Protein AF-A0A0K0DK55-F1 (afdb_monomer_lite)

Structure (mmCIF, N/CA/C/O backbone):
data_AF-A0A0K0DK55-F1
#
_entry.id   AF-A0A0K0DK55-F1
#
loop_
_atom_site.group_PDB
_atom_site.id
_atom_site.type_symbol
_atom_site.label_atom_id
_atom_site.label_alt_id
_atom_site.label_comp_id
_atom_site.label_asym_id
_atom_site.label_entity_id
_atom_site.label_seq_id
_atom_site.pdbx_PDB_ins_code
_atom_site.Cartn_x
_atom_site.Cartn_y
_atom_site.Cartn_z
_atom_site.occupancy
_atom_site.B_iso_or_equiv
_atom_site.auth_seq_id
_atom_site.auth_comp_id
_atom_site.auth_asym_id
_atom_site.auth_atom_id
_atom_site.pdbx_PDB_model_num
ATOM 1 N N . MET A 1 1 ? 26.828 -9.453 -6.386 1.00 36.50 1 MET A N 1
ATOM 2 C CA . MET A 1 1 ? 25.942 -9.084 -7.510 1.00 36.50 1 MET A CA 1
ATOM 3 C C . MET A 1 1 ? 25.198 -10.348 -7.905 1.00 36.50 1 MET A C 1
ATOM 5 O O . MET A 1 1 ? 25.822 -11.244 -8.456 1.00 36.50 1 MET A O 1
ATOM 9 N N . ALA A 1 2 ? 23.943 -10.510 -7.482 1.00 45.38 2 ALA A N 1
ATOM 10 C CA . ALA A 1 2 ? 23.182 -11.723 -7.775 1.00 45.38 2 ALA A CA 1
ATOM 11 C C . ALA A 1 2 ? 22.596 -11.605 -9.187 1.00 45.38 2 ALA A C 1
ATOM 13 O O . ALA A 1 2 ? 21.671 -10.832 -9.420 1.00 45.38 2 ALA A O 1
ATOM 14 N N . ASN A 1 3 ? 23.192 -12.329 -10.134 1.00 47.84 3 ASN A N 1
ATOM 15 C CA . ASN A 1 3 ? 22.636 -12.526 -11.466 1.00 47.84 3 ASN A CA 1
ATOM 16 C C . ASN A 1 3 ? 21.310 -13.283 -11.335 1.00 47.84 3 ASN A C 1
ATOM 18 O O . ASN A 1 3 ? 21.312 -14.487 -11.082 1.00 47.84 3 ASN A O 1
ATOM 22 N N . HIS A 1 4 ? 20.187 -12.605 -11.553 1.00 52.75 4 HIS A N 1
ATOM 23 C CA . HIS A 1 4 ? 18.968 -13.293 -11.957 1.00 52.75 4 HIS A CA 1
ATOM 24 C C . HIS A 1 4 ? 19.092 -13.599 -13.451 1.00 52.75 4 HIS A C 1
ATOM 26 O O . HIS A 1 4 ? 19.013 -12.705 -14.292 1.00 52.75 4 HIS A O 1
ATOM 32 N N . GLY A 1 5 ? 19.367 -14.865 -13.772 1.00 57.31 5 GLY A N 1
ATOM 33 C CA . GLY A 1 5 ? 19.312 -15.363 -15.144 1.00 57.31 5 GLY A CA 1
ATOM 34 C C . GLY A 1 5 ? 17.898 -15.239 -15.733 1.00 57.31 5 GLY A C 1
ATOM 35 O O . GLY A 1 5 ? 16.931 -15.089 -14.982 1.00 57.31 5 GLY A O 1
ATOM 36 N N . PRO A 1 6 ? 17.754 -15.289 -17.069 1.00 55.50 6 PRO A N 1
ATOM 37 C CA . PRO A 1 6 ? 16.464 -15.133 -17.734 1.00 55.50 6 PRO A CA 1
ATOM 38 C C . PRO A 1 6 ? 15.460 -16.183 -17.234 1.00 55.50 6 PRO A C 1
ATOM 40 O O . PRO A 1 6 ? 15.729 -17.382 -17.272 1.00 55.50 6 PRO A O 1
ATOM 43 N N . SER A 1 7 ? 14.302 -15.727 -16.750 1.00 52.69 7 SER A N 1
ATOM 44 C CA . SER A 1 7 ? 13.212 -16.583 -16.264 1.00 52.69 7 SER A CA 1
ATOM 45 C C . SER A 1 7 ? 12.634 -17.407 -17.424 1.00 52.69 7 SER A C 1
ATOM 47 O O . SER A 1 7 ? 11.951 -16.870 -18.298 1.00 52.69 7 SER A O 1
ATOM 49 N N . TYR A 1 8 ? 12.922 -18.710 -17.469 1.00 59.12 8 TYR A N 1
ATOM 50 C CA . TYR A 1 8 ? 12.386 -19.620 -18.487 1.00 59.12 8 TYR A CA 1
ATOM 51 C C . TYR A 1 8 ? 10.927 -20.025 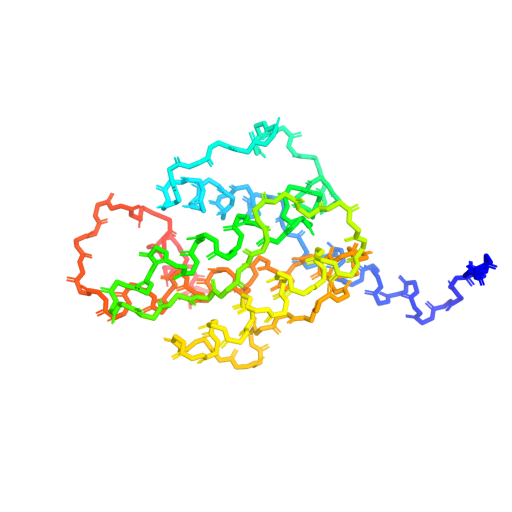-18.187 1.00 59.12 8 TYR A C 1
ATOM 53 O O . TYR A 1 8 ? 10.553 -20.239 -17.035 1.00 59.12 8 TYR A O 1
ATOM 61 N N . GLY A 1 9 ? 10.122 -20.150 -19.254 1.00 66.44 9 GLY A N 1
ATOM 62 C CA . GLY A 1 9 ? 8.800 -20.799 -19.315 1.00 66.44 9 GLY A CA 1
ATOM 63 C C . GLY A 1 9 ? 7.780 -20.355 -18.263 1.00 66.44 9 GLY A C 1
ATOM 64 O O . GLY A 1 9 ? 7.114 -19.333 -18.421 1.00 66.44 9 GLY A O 1
ATOM 65 N N . LEU A 1 10 ? 7.700 -21.120 -17.175 1.00 67.44 10 LEU A N 1
ATOM 66 C CA . LEU A 1 10 ? 6.672 -21.017 -16.140 1.00 67.44 10 LEU A CA 1
ATOM 67 C C . LEU A 1 10 ? 6.642 -19.647 -15.439 1.00 67.44 10 LEU A C 1
ATOM 69 O O . LEU A 1 10 ? 5.569 -19.099 -15.188 1.00 67.44 10 LEU A O 1
ATOM 73 N N . SER A 1 11 ? 7.810 -19.057 -15.167 1.00 71.06 11 SER A N 1
ATOM 74 C CA . SER A 1 11 ? 7.900 -17.745 -14.511 1.00 71.06 11 SER A CA 1
ATOM 75 C C . SER A 1 11 ? 7.399 -16.617 -15.414 1.00 71.06 11 SER A C 1
ATOM 77 O O . SER A 1 11 ? 6.662 -15.743 -14.966 1.00 71.06 11 SER A O 1
ATOM 79 N N . ARG A 1 12 ? 7.726 -16.676 -16.711 1.00 73.31 12 ARG A N 1
ATOM 80 C CA . ARG A 1 12 ? 7.303 -15.672 -17.697 1.00 73.31 12 ARG A CA 1
ATOM 81 C C . ARG A 1 12 ? 5.797 -15.734 -17.958 1.00 73.31 12 ARG A C 1
ATOM 83 O O . ARG A 1 12 ? 5.166 -14.707 -18.201 1.00 73.31 12 ARG A O 1
ATOM 90 N N . GLU A 1 13 ? 5.212 -16.928 -17.921 1.00 77.31 13 GLU A N 1
ATOM 91 C CA . GLU A 1 13 ? 3.759 -17.110 -18.005 1.00 77.31 13 GLU A CA 1
ATOM 92 C C . GLU A 1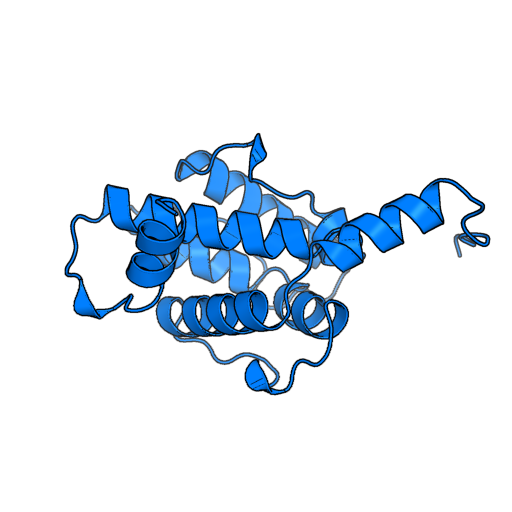 13 ? 3.040 -16.545 -16.777 1.00 77.31 13 GLU A C 1
ATOM 94 O O . GLU A 1 13 ? 1.997 -15.905 -16.922 1.00 77.31 13 GLU A O 1
ATOM 99 N N . LEU A 1 14 ? 3.606 -16.729 -15.581 1.00 74.25 14 LEU A N 1
ATOM 100 C CA . LEU A 1 14 ? 3.071 -16.154 -14.348 1.00 74.25 14 LEU A CA 1
ATOM 101 C C . LEU A 1 14 ? 3.131 -14.620 -14.367 1.00 74.25 14 LEU A C 1
ATOM 103 O O . LEU A 1 14 ? 2.133 -13.968 -14.070 1.00 74.25 14 LEU A O 1
ATOM 107 N N . GLU A 1 15 ? 4.255 -14.041 -14.792 1.00 75.81 15 GLU A N 1
ATOM 108 C CA . GLU A 1 15 ? 4.405 -12.588 -14.944 1.00 75.81 15 GLU A CA 1
ATOM 109 C C . GLU A 1 15 ? 3.387 -12.013 -15.937 1.00 75.81 15 GLU A C 1
ATOM 111 O O . GLU A 1 15 ? 2.742 -11.008 -15.641 1.00 75.81 15 GLU A O 1
ATOM 116 N N . LYS A 1 16 ? 3.157 -12.685 -17.074 1.00 80.38 16 LYS A N 1
ATOM 117 C CA . LYS A 1 16 ? 2.115 -12.285 -18.034 1.00 80.38 16 LYS A CA 1
ATOM 118 C C . LYS A 1 16 ? 0.712 -12.337 -17.436 1.00 80.38 16 LYS A C 1
ATOM 120 O O . LYS A 1 16 ? -0.075 -11.424 -17.665 1.00 80.38 16 LYS A O 1
ATOM 125 N N . LYS A 1 17 ? 0.387 -13.385 -16.672 1.00 81.44 17 LYS A N 1
ATOM 126 C CA . LYS A 1 17 ? -0.913 -13.495 -15.991 1.00 81.44 17 LYS A CA 1
ATOM 127 C C . LYS A 1 17 ? -1.099 -12.382 -14.963 1.00 81.44 17 LYS A C 1
ATOM 129 O O . LYS A 1 17 ? -2.177 -11.807 -14.900 1.00 81.44 17 LYS A O 1
ATOM 134 N N . ASN A 1 18 ? -0.054 -12.049 -14.209 1.00 80.75 18 ASN A N 1
ATOM 135 C CA . ASN A 1 18 ? -0.083 -10.957 -13.237 1.00 80.75 18 ASN A CA 1
ATOM 136 C C . ASN A 1 18 ? -0.262 -9.595 -13.918 1.00 80.75 18 ASN A C 1
ATOM 138 O O . ASN A 1 18 ? -1.073 -8.792 -13.469 1.00 80.75 18 ASN A O 1
ATOM 142 N N . GLN A 1 19 ? 0.447 -9.351 -15.023 1.00 77.62 19 GLN A N 1
ATOM 143 C CA . GLN A 1 19 ? 0.285 -8.130 -15.819 1.00 77.62 19 GLN A CA 1
ATOM 144 C C . GLN A 1 19 ? -1.122 -8.020 -16.411 1.00 77.62 19 GLN A C 1
ATOM 146 O O . GLN A 1 19 ? -1.690 -6.938 -16.408 1.00 77.62 19 GLN A O 1
ATOM 151 N N . ALA A 1 20 ? -1.716 -9.133 -16.847 1.00 83.06 20 ALA A N 1
ATOM 152 C CA . ALA A 1 20 ? -3.087 -9.151 -17.355 1.00 83.06 20 ALA A CA 1
ATOM 153 C C . ALA A 1 20 ? -4.149 -8.853 -16.279 1.00 83.06 20 ALA A C 1
ATOM 155 O O . ALA A 1 20 ? -5.267 -8.483 -16.620 1.00 83.06 20 ALA A O 1
ATOM 156 N N . ARG A 1 21 ? -3.822 -9.028 -14.991 1.00 85.06 21 ARG A N 1
ATOM 157 C CA . ARG A 1 21 ? -4.699 -8.675 -13.860 1.00 85.06 21 ARG A CA 1
ATOM 158 C C . ARG A 1 21 ? -4.548 -7.221 -13.421 1.00 85.06 21 ARG A C 1
ATOM 160 O O . ARG A 1 21 ? -5.372 -6.743 -12.654 1.00 85.06 21 ARG A O 1
ATOM 167 N N . PHE A 1 22 ? -3.490 -6.540 -13.853 1.00 88.44 22 PHE A N 1
ATOM 168 C CA . PHE A 1 22 ? -3.245 -5.156 -13.483 1.00 88.44 22 PHE A CA 1
ATOM 169 C C . PHE A 1 22 ? -4.051 -4.216 -14.382 1.00 88.44 22 PHE A C 1
ATOM 171 O O . PHE A 1 22 ? -3.864 -4.200 -15.598 1.00 88.44 22 PHE A O 1
ATOM 178 N N . SER A 1 23 ? -4.906 -3.402 -13.766 1.00 89.88 23 SER A N 1
ATOM 179 C CA . SER A 1 23 ? -5.594 -2.293 -14.419 1.00 89.88 23 SER A CA 1
ATOM 180 C C . SER A 1 23 ? -4.941 -0.977 -14.012 1.00 89.88 23 SER A C 1
ATOM 182 O O . SER A 1 23 ? -4.821 -0.677 -12.823 1.00 89.88 23 SER A O 1
ATOM 184 N N . LEU A 1 24 ? -4.503 -0.197 -15.001 1.00 88.75 24 LEU A N 1
ATOM 185 C CA . LEU A 1 24 ? -3.890 1.108 -14.761 1.00 88.75 24 LEU A CA 1
ATOM 186 C C . LEU A 1 24 ? -4.911 2.123 -14.235 1.00 88.75 24 LEU A C 1
ATOM 188 O O . LEU A 1 24 ? -4.591 2.881 -13.330 1.00 88.75 24 LEU A O 1
ATOM 192 N N . ASP A 1 25 ? -6.129 2.104 -14.774 1.00 87.75 25 ASP A N 1
ATOM 193 C CA . ASP A 1 25 ? -7.214 3.008 -14.380 1.00 87.75 25 ASP A CA 1
ATOM 194 C C . ASP A 1 25 ? -7.538 2.855 -12.886 1.00 87.75 25 ASP A C 1
ATOM 196 O O . ASP A 1 25 ? -7.426 3.809 -12.118 1.00 87.75 25 ASP A O 1
ATOM 200 N N . GLU A 1 26 ? -7.751 1.610 -12.441 1.00 88.00 26 GLU A N 1
ATOM 201 C CA . GLU A 1 26 ? -8.003 1.305 -11.028 1.00 88.00 26 GLU A CA 1
ATOM 202 C C . GLU A 1 26 ? -6.817 1.699 -10.134 1.00 88.00 26 GLU A C 1
ATOM 204 O O . GLU A 1 26 ? -6.999 2.137 -8.997 1.00 88.00 26 GLU A O 1
ATOM 209 N N . ALA A 1 27 ? -5.585 1.548 -10.627 1.00 90.19 27 ALA A N 1
ATOM 210 C CA . ALA A 1 27 ? -4.400 1.943 -9.879 1.00 90.19 27 ALA A CA 1
ATOM 211 C C . ALA A 1 27 ? -4.331 3.465 -9.678 1.00 90.19 27 ALA A C 1
ATOM 213 O O . ALA A 1 27 ? -4.029 3.912 -8.571 1.00 90.19 27 ALA A O 1
ATOM 214 N N . ILE A 1 28 ? -4.641 4.254 -10.710 1.00 90.56 28 ILE A N 1
ATOM 215 C CA . ILE A 1 28 ? -4.664 5.722 -10.637 1.00 90.56 28 ILE A CA 1
ATOM 216 C C . ILE A 1 28 ? -5.743 6.187 -9.656 1.00 90.56 28 ILE A C 1
ATOM 218 O O . ILE A 1 28 ? -5.456 7.013 -8.788 1.00 90.56 28 ILE A O 1
ATOM 222 N N . GLU A 1 29 ? -6.953 5.628 -9.730 1.00 88.94 29 GLU A N 1
ATOM 223 C CA . GLU A 1 29 ? -8.038 5.949 -8.792 1.00 88.94 29 GLU A CA 1
ATOM 224 C C . GLU A 1 29 ? -7.634 5.678 -7.336 1.00 88.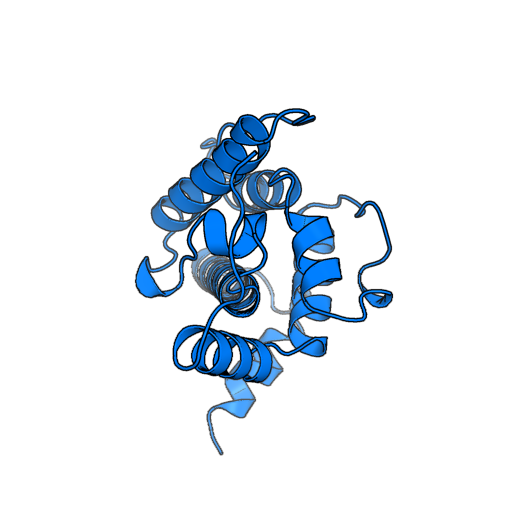94 29 GLU A C 1
ATOM 226 O O . GLU A 1 29 ? -7.861 6.506 -6.449 1.00 88.94 29 GLU A O 1
ATOM 231 N N . VAL A 1 30 ? -6.983 4.538 -7.085 1.00 90.94 30 VAL A N 1
ATOM 232 C CA . VAL A 1 30 ? -6.496 4.179 -5.749 1.00 90.94 30 VAL A CA 1
ATOM 233 C C . VAL A 1 30 ? -5.398 5.129 -5.280 1.00 90.94 30 VAL A C 1
ATOM 235 O O . VAL A 1 30 ? -5.428 5.544 -4.123 1.00 90.94 30 VAL A O 1
ATOM 238 N N . LEU A 1 31 ? -4.452 5.515 -6.140 1.00 90.56 31 LEU A N 1
ATOM 239 C CA . LEU A 1 31 ? -3.422 6.498 -5.783 1.00 90.56 31 LEU A CA 1
ATOM 240 C C . LEU A 1 31 ? -4.045 7.852 -5.422 1.00 90.56 31 LEU A C 1
ATOM 242 O O . LEU A 1 31 ? -3.713 8.416 -4.382 1.00 90.56 31 LEU A O 1
ATOM 246 N N . LEU A 1 32 ? -4.998 8.342 -6.218 1.00 89.44 32 LEU A N 1
ATOM 247 C CA . LEU A 1 32 ? -5.724 9.581 -5.922 1.00 89.44 32 LEU A CA 1
ATOM 248 C C . LEU A 1 32 ? -6.473 9.498 -4.585 1.00 89.44 32 LEU A C 1
ATOM 250 O O . LEU A 1 32 ? -6.451 10.449 -3.802 1.00 89.44 32 LEU A O 1
ATOM 254 N N . TRP A 1 33 ? -7.090 8.353 -4.278 1.00 88.69 33 TRP A N 1
ATOM 255 C CA . TRP A 1 33 ? -7.699 8.120 -2.967 1.00 88.69 33 TRP A CA 1
ATOM 256 C C . TRP A 1 33 ? -6.664 8.170 -1.835 1.00 88.69 33 TRP A C 1
ATOM 258 O O . TRP A 1 33 ? -6.896 8.834 -0.822 1.00 88.69 33 TRP A O 1
ATOM 268 N N . VAL A 1 34 ? -5.506 7.523 -1.996 1.00 89.56 34 VAL A N 1
ATOM 269 C CA . VAL A 1 34 ? -4.432 7.559 -0.991 1.00 89.56 34 VAL A CA 1
ATOM 270 C C . VAL A 1 34 ? -3.927 8.986 -0.777 1.00 89.56 34 VAL A C 1
ATOM 272 O O . VAL A 1 34 ? -3.763 9.399 0.375 1.00 89.56 34 VAL A O 1
ATOM 275 N N . GLU A 1 35 ? -3.712 9.760 -1.840 1.00 89.06 35 GLU A N 1
ATOM 276 C CA . GLU A 1 35 ? -3.336 11.176 -1.754 1.00 89.06 35 GLU A CA 1
ATOM 277 C C . GLU A 1 35 ? -4.405 11.991 -1.017 1.00 89.06 35 GLU A C 1
ATOM 279 O O . GLU A 1 35 ? -4.077 12.752 -0.106 1.00 89.06 35 GLU A O 1
ATOM 284 N N . ASN A 1 36 ? -5.685 11.772 -1.326 1.00 86.94 36 ASN A N 1
ATOM 285 C CA . ASN A 1 36 ? -6.798 12.452 -0.668 1.00 86.94 36 ASN A CA 1
ATOM 286 C C . ASN A 1 36 ? -6.850 12.147 0.841 1.00 86.94 36 ASN A C 1
ATOM 288 O O . ASN A 1 36 ? -6.940 13.061 1.659 1.00 86.94 36 ASN A O 1
ATOM 292 N N . VAL A 1 37 ? -6.711 10.883 1.244 1.00 86.19 37 VAL A N 1
ATOM 293 C CA . VAL A 1 37 ? -6.736 10.506 2.669 1.00 86.19 37 VAL A CA 1
ATOM 294 C C . VAL A 1 37 ? -5.493 11.012 3.403 1.00 86.19 37 VAL A C 1
ATOM 296 O O . VAL A 1 37 ? -5.567 11.513 4.531 1.00 86.19 37 VAL A O 1
ATOM 299 N N . THR A 1 38 ? -4.322 10.881 2.780 1.00 85.06 38 THR A N 1
ATOM 300 C CA . THR A 1 38 ? -3.053 11.269 3.406 1.00 85.06 38 THR A CA 1
ATOM 301 C C . THR A 1 38 ? -2.810 12.774 3.381 1.00 85.06 38 THR A C 1
ATOM 303 O O . THR A 1 38 ? -2.069 13.260 4.241 1.00 85.06 38 THR A O 1
ATOM 306 N N . GLN A 1 39 ? -3.466 13.505 2.472 1.00 84.44 39 GLN A N 1
ATOM 307 C CA . GLN A 1 39 ? -3.224 14.918 2.156 1.00 84.44 39 GLN A CA 1
ATOM 308 C C . GLN A 1 39 ? -1.739 15.181 1.862 1.00 84.44 39 GLN A C 1
ATOM 310 O O . GLN A 1 39 ? -1.158 16.167 2.322 1.00 84.44 39 GLN A O 1
ATOM 315 N N . LEU A 1 40 ? -1.093 14.243 1.164 1.00 82.19 40 LEU A N 1
ATOM 316 C CA . LEU A 1 40 ? 0.329 14.294 0.848 1.00 82.19 40 LEU A CA 1
ATOM 317 C C . LEU A 1 40 ? 0.547 14.054 -0.639 1.00 82.19 40 LEU A C 1
ATOM 319 O O . LEU A 1 40 ? 0.241 12.955 -1.097 1.00 82.19 40 LEU A O 1
ATOM 323 N N . PRO A 1 41 ? 1.122 15.033 -1.358 1.00 83.56 41 PRO A N 1
ATOM 324 C CA . PRO A 1 41 ? 1.373 14.874 -2.773 1.00 83.56 41 PRO A CA 1
ATOM 325 C C . PRO A 1 41 ? 2.451 13.822 -3.008 1.00 83.56 41 PRO A C 1
ATOM 327 O O . PRO A 1 41 ? 3.451 13.745 -2.278 1.00 83.56 41 PRO A O 1
ATOM 330 N N . TYR A 1 42 ? 2.259 13.045 -4.064 1.00 85.38 42 TYR A N 1
ATOM 331 C CA . TYR A 1 42 ? 3.286 12.155 -4.580 1.00 85.38 42 TYR A CA 1
ATOM 332 C C . TYR A 1 42 ? 4.477 12.924 -5.170 1.00 85.38 42 TYR A C 1
ATOM 334 O O . TYR A 1 42 ? 4.443 14.134 -5.389 1.00 85.38 42 TYR A O 1
ATOM 342 N N . SER A 1 43 ? 5.572 12.201 -5.431 1.00 80.75 43 SER A N 1
ATOM 343 C CA . SER A 1 43 ? 6.749 12.784 -6.096 1.00 80.75 43 SER A CA 1
ATOM 344 C C . SER A 1 43 ? 6.486 13.136 -7.564 1.00 80.75 43 SER A C 1
ATOM 346 O O . SER A 1 43 ? 7.127 14.038 -8.098 1.00 80.75 43 SER A O 1
ATOM 348 N N . CYS A 1 44 ? 5.541 12.447 -8.202 1.00 80.81 44 CYS A N 1
ATOM 349 C CA . CYS A 1 44 ? 5.000 12.782 -9.511 1.00 80.81 44 CYS A CA 1
ATOM 350 C C . CYS A 1 44 ? 3.480 12.609 -9.502 1.00 80.81 44 CYS A C 1
ATOM 352 O O . CYS A 1 44 ? 2.933 11.924 -8.639 1.00 80.81 44 CYS A O 1
ATOM 354 N N . ASP A 1 45 ? 2.808 13.253 -10.451 1.00 83.25 45 ASP A N 1
ATOM 355 C CA . ASP A 1 45 ? 1.356 13.193 -10.555 1.00 83.25 45 ASP A CA 1
ATOM 356 C C . ASP A 1 45 ? 0.895 11.768 -10.937 1.00 83.25 45 ASP A C 1
ATOM 358 O O . ASP A 1 45 ? 1.386 11.220 -11.932 1.00 83.25 45 ASP A O 1
ATOM 362 N N . PRO A 1 46 ? -0.037 11.151 -10.185 1.00 81.94 46 PRO A N 1
ATOM 363 C CA . PRO A 1 46 ? -0.454 9.769 -10.414 1.00 81.94 46 PRO A CA 1
ATOM 364 C C . PRO A 1 46 ? -1.142 9.558 -11.771 1.00 81.94 46 PRO A C 1
ATOM 366 O O . PRO A 1 46 ? -1.112 8.446 -12.292 1.00 81.94 46 PRO A O 1
ATOM 369 N N . THR A 1 47 ? -1.703 10.598 -12.400 1.00 83.62 47 THR A N 1
ATOM 370 C CA . THR A 1 47 ? -2.315 10.488 -13.740 1.00 83.62 47 THR A CA 1
ATOM 371 C C . THR A 1 47 ? -1.279 10.334 -14.854 1.00 83.62 47 THR A C 1
ATOM 373 O O . THR A 1 47 ? -1.616 9.947 -15.971 1.00 83.62 47 THR A O 1
ATOM 376 N N . THR A 1 48 ? -0.003 10.598 -14.555 1.00 85.75 48 THR A N 1
ATOM 377 C CA . THR A 1 48 ? 1.102 10.425 -15.508 1.00 85.75 48 THR A CA 1
ATOM 378 C C . THR A 1 48 ? 1.651 8.999 -15.546 1.00 85.75 48 THR A C 1
ATOM 380 O O . THR A 1 48 ? 2.444 8.682 -16.435 1.00 85.75 48 THR A O 1
ATOM 383 N N . CYS A 1 49 ? 1.230 8.127 -14.623 1.00 86.56 49 CYS A N 1
ATOM 384 C CA . CYS A 1 49 ? 1.630 6.724 -14.608 1.00 86.56 49 CYS A CA 1
ATOM 385 C C . CYS A 1 49 ? 1.158 6.014 -15.883 1.00 86.56 49 CYS A C 1
ATOM 387 O O . CYS A 1 49 ? -0.015 6.077 -16.243 1.00 86.56 49 CYS A O 1
ATOM 389 N N . GLN A 1 50 ? 2.063 5.297 -16.551 1.00 85.75 50 GLN A N 1
ATOM 390 C CA . GLN A 1 50 ? 1.759 4.574 -17.793 1.00 85.75 50 GLN A CA 1
ATOM 391 C C . GLN A 1 50 ? 1.704 3.062 -17.586 1.00 85.75 50 GLN A C 1
ATOM 393 O O . GLN A 1 50 ? 1.149 2.332 -18.408 1.00 85.75 50 GLN A O 1
ATOM 398 N N . ASN A 1 51 ? 2.325 2.564 -16.520 1.00 87.19 51 ASN A N 1
ATOM 399 C CA . ASN A 1 51 ? 2.448 1.137 -16.268 1.00 87.19 51 ASN A CA 1
ATOM 400 C C . ASN A 1 51 ? 2.542 0.822 -14.763 1.00 87.19 51 ASN A C 1
ATOM 402 O O . ASN A 1 51 ? 2.671 1.702 -13.914 1.00 87.19 51 ASN A O 1
ATOM 406 N N . ALA A 1 52 ? 2.510 -0.473 -14.437 1.00 86.38 52 ALA A N 1
ATOM 407 C CA . ALA A 1 52 ? 2.600 -0.965 -13.063 1.00 86.38 52 ALA A CA 1
ATOM 408 C C . ALA A 1 52 ? 3.906 -0.586 -12.344 1.00 86.38 52 ALA A C 1
ATOM 410 O O . ALA A 1 52 ? 3.910 -0.505 -11.118 1.00 86.38 52 ALA A O 1
ATOM 411 N N . ALA A 1 53 ? 5.009 -0.382 -13.074 1.00 88.62 53 ALA A N 1
ATOM 412 C CA . ALA A 1 53 ? 6.284 0.009 -12.479 1.00 88.62 53 ALA A CA 1
ATOM 413 C C . ALA A 1 53 ? 6.257 1.453 -11.977 1.00 88.62 53 ALA A C 1
ATOM 415 O O . ALA A 1 53 ? 6.763 1.693 -10.887 1.00 88.62 53 ALA A O 1
ATOM 416 N N . ASP A 1 54 ? 5.612 2.369 -12.703 1.00 90.69 54 ASP A N 1
ATOM 417 C CA . ASP A 1 54 ? 5.456 3.762 -12.263 1.00 90.69 54 ASP A CA 1
ATOM 418 C C . ASP A 1 54 ? 4.646 3.833 -10.960 1.00 90.69 54 ASP A C 1
ATOM 420 O O . ASP A 1 54 ? 5.042 4.479 -9.991 1.00 90.69 54 ASP A O 1
ATOM 424 N N . VAL A 1 55 ? 3.539 3.084 -10.906 1.00 90.62 55 VAL A N 1
ATOM 425 C CA . VAL A 1 55 ? 2.690 2.962 -9.710 1.00 90.62 55 VAL A CA 1
ATOM 426 C C . VAL A 1 55 ? 3.461 2.337 -8.547 1.00 90.62 55 VAL A C 1
ATOM 428 O O . VAL A 1 55 ? 3.388 2.815 -7.413 1.00 90.62 55 VAL A O 1
ATOM 431 N N . ALA A 1 56 ? 4.215 1.268 -8.818 1.00 91.06 56 ALA A N 1
ATOM 432 C CA . ALA A 1 56 ? 5.027 0.619 -7.801 1.00 91.06 56 ALA A CA 1
ATOM 433 C C . ALA A 1 56 ? 6.090 1.578 -7.254 1.00 91.06 56 ALA A C 1
ATOM 435 O O . ALA A 1 56 ? 6.268 1.618 -6.042 1.00 91.06 56 ALA A O 1
ATOM 436 N N . ASP A 1 57 ? 6.750 2.372 -8.102 1.00 91.38 57 ASP A N 1
ATOM 437 C CA . ASP A 1 57 ? 7.799 3.314 -7.696 1.00 91.38 57 ASP A CA 1
ATOM 438 C C . ASP A 1 57 ? 7.273 4.389 -6.732 1.00 91.38 57 ASP A C 1
ATOM 440 O O . ASP A 1 57 ? 7.875 4.620 -5.681 1.00 91.38 57 ASP A O 1
ATOM 444 N N . LEU A 1 58 ? 6.077 4.932 -6.992 1.00 91.38 58 LEU A N 1
ATOM 445 C CA . LEU A 1 58 ? 5.404 5.896 -6.108 1.00 91.38 58 LEU A CA 1
ATOM 446 C C . LEU A 1 58 ? 5.142 5.364 -4.688 1.00 91.38 58 LEU A C 1
ATOM 448 O O . LEU A 1 58 ? 5.170 6.115 -3.702 1.00 91.38 58 LEU A O 1
ATOM 452 N N . LEU A 1 59 ? 4.884 4.061 -4.569 1.00 92.31 59 LEU A N 1
ATOM 453 C CA . LEU A 1 59 ? 4.569 3.392 -3.305 1.00 92.31 59 LEU A CA 1
ATOM 454 C C . LEU A 1 59 ? 5.777 2.664 -2.689 1.00 92.31 59 LEU A C 1
ATOM 456 O O . LEU A 1 59 ? 5.732 2.293 -1.513 1.00 92.31 59 LEU A O 1
ATOM 460 N N . LYS A 1 60 ? 6.871 2.493 -3.440 1.00 92.00 60 LYS A N 1
ATOM 461 C CA . LYS A 1 60 ? 8.021 1.632 -3.109 1.00 92.00 60 LYS A CA 1
ATOM 462 C C . LYS A 1 60 ? 8.753 2.021 -1.834 1.00 92.00 60 LYS A C 1
ATOM 464 O O . LYS A 1 60 ? 9.319 1.164 -1.161 1.00 92.00 60 LYS A O 1
ATOM 469 N N . ASP A 1 61 ? 8.759 3.301 -1.486 1.00 90.06 61 ASP A N 1
ATOM 470 C CA . ASP A 1 61 ? 9.358 3.793 -0.244 1.00 90.06 61 ASP A CA 1
ATOM 471 C C . ASP A 1 61 ? 8.558 3.399 1.011 1.00 90.06 61 ASP A C 1
ATOM 473 O O . ASP A 1 61 ? 9.047 3.543 2.135 1.00 90.06 61 ASP A O 1
ATOM 477 N N . GLY A 1 62 ? 7.320 2.921 0.851 1.00 90.00 62 GLY A N 1
ATOM 478 C CA . GLY A 1 62 ? 6.436 2.499 1.942 1.00 90.00 62 GLY A CA 1
ATOM 479 C C . GLY A 1 62 ? 5.938 3.645 2.832 1.00 90.00 62 GLY A C 1
ATOM 480 O O . GLY A 1 62 ? 5.044 3.451 3.647 1.00 90.00 62 GLY A O 1
ATOM 481 N N . VAL A 1 63 ? 6.463 4.862 2.663 1.00 91.94 63 VAL A N 1
ATOM 482 C CA . VAL A 1 63 ? 6.100 6.038 3.467 1.00 91.94 63 VAL A CA 1
ATOM 483 C C . VAL A 1 63 ? 4.635 6.421 3.266 1.00 91.94 63 VAL A C 1
ATOM 485 O O . VAL A 1 63 ? 3.938 6.659 4.250 1.00 91.94 63 VAL A O 1
ATOM 488 N N . HIS A 1 64 ? 4.156 6.473 2.019 1.00 91.62 64 HIS A N 1
ATOM 489 C CA . HIS A 1 64 ? 2.756 6.797 1.716 1.00 91.62 64 HIS A CA 1
ATOM 490 C C . HIS A 1 64 ? 1.803 5.762 2.322 1.00 91.62 64 HIS A C 1
ATOM 492 O O . HIS A 1 64 ? 0.823 6.138 2.959 1.00 91.62 64 HIS A O 1
ATOM 498 N N . LEU A 1 65 ? 2.156 4.477 2.226 1.00 93.56 65 LEU A N 1
ATOM 499 C CA . LEU A 1 65 ? 1.388 3.370 2.795 1.00 93.56 65 LEU A CA 1
ATOM 500 C C . LEU A 1 65 ? 1.293 3.470 4.324 1.00 93.56 65 LEU A C 1
ATOM 502 O O . LEU A 1 65 ? 0.200 3.476 4.888 1.00 93.56 65 LEU A O 1
ATOM 506 N N . CYS A 1 66 ? 2.423 3.643 5.014 1.00 93.19 66 CYS A N 1
ATOM 507 C CA . CYS A 1 66 ? 2.421 3.793 6.469 1.00 93.19 66 CYS A CA 1
ATOM 508 C C . CYS A 1 66 ? 1.661 5.038 6.927 1.00 93.19 66 CYS A C 1
ATOM 510 O O . CYS A 1 66 ? 1.010 5.030 7.969 1.00 93.19 66 CYS A O 1
ATOM 512 N N . LYS A 1 67 ? 1.742 6.141 6.182 1.00 90.56 67 LYS A N 1
ATOM 513 C CA . LYS A 1 67 ? 0.979 7.347 6.515 1.00 90.56 67 LYS A CA 1
ATOM 514 C C . LYS A 1 67 ? -0.513 7.157 6.281 1.00 90.56 67 LYS A C 1
ATOM 516 O O . LYS A 1 67 ? -1.283 7.632 7.106 1.00 90.56 67 LYS A O 1
ATOM 521 N N . LEU A 1 68 ? -0.902 6.445 5.225 1.00 91.50 68 LEU A N 1
ATOM 522 C CA . LEU A 1 68 ? -2.291 6.092 4.951 1.00 91.50 68 LEU A CA 1
ATOM 523 C C . LEU A 1 68 ? -2.894 5.343 6.134 1.00 91.50 68 LEU A C 1
ATOM 525 O O . LEU A 1 68 ? -3.818 5.855 6.755 1.00 91.50 68 LEU A O 1
ATOM 529 N N . ILE A 1 69 ? -2.323 4.198 6.515 1.00 90.62 69 ILE A N 1
ATOM 530 C CA . ILE A 1 69 ? -2.877 3.399 7.617 1.00 90.62 69 ILE A CA 1
ATOM 531 C C . ILE A 1 69 ? -2.885 4.176 8.940 1.00 90.62 69 ILE A C 1
ATOM 533 O O . ILE A 1 69 ? -3.849 4.104 9.691 1.00 90.62 69 ILE A O 1
ATOM 537 N N . ASN A 1 70 ? -1.875 5.014 9.186 1.00 90.25 70 ASN A N 1
ATOM 538 C CA . ASN A 1 70 ? -1.822 5.877 10.368 1.00 90.25 70 ASN A CA 1
ATOM 539 C C . ASN A 1 70 ? -2.906 6.960 10.399 1.00 90.25 70 ASN A C 1
ATOM 541 O O . ASN A 1 70 ? -3.258 7.421 11.479 1.00 90.25 70 ASN A O 1
ATOM 545 N N . ARG A 1 71 ? -3.413 7.396 9.242 1.00 87.12 71 ARG A N 1
ATOM 546 C CA . ARG A 1 71 ? -4.555 8.320 9.160 1.00 87.12 71 ARG A CA 1
ATOM 547 C C . ARG A 1 71 ? -5.888 7.610 9.371 1.00 87.12 71 ARG A C 1
ATOM 549 O O . ARG A 1 71 ? -6.836 8.251 9.808 1.00 87.12 71 ARG A O 1
ATOM 556 N N . LEU A 1 72 ? -5.957 6.315 9.072 1.00 84.94 72 LEU A N 1
ATOM 557 C CA . LEU A 1 72 ? -7.142 5.488 9.314 1.00 84.94 72 LEU A CA 1
ATOM 558 C C . LEU A 1 72 ? -7.206 5.009 10.774 1.00 84.94 72 LEU A C 1
ATOM 560 O O . LEU A 1 72 ? -8.279 4.956 11.373 1.00 84.94 72 LEU A O 1
ATOM 564 N N . LEU A 1 73 ? -6.051 4.722 11.381 1.00 82.38 73 LEU A N 1
ATOM 565 C CA . LEU A 1 73 ? -5.889 4.383 12.796 1.00 82.38 73 LEU A CA 1
ATOM 566 C C . LEU A 1 73 ? -6.037 5.634 13.686 1.00 82.38 73 LEU A C 1
ATOM 568 O O . LEU A 1 73 ? -5.105 6.083 14.345 1.00 82.38 73 LEU A O 1
ATOM 572 N N . ASN A 1 74 ? -7.237 6.208 13.749 1.00 64.81 74 ASN A N 1
ATOM 573 C CA . ASN A 1 74 ? -7.544 7.372 14.596 1.00 64.81 74 ASN A CA 1
ATOM 574 C C . ASN A 1 74 ? -7.578 7.060 16.113 1.00 64.81 74 ASN A C 1
ATOM 576 O O . ASN A 1 74 ? -7.988 7.900 16.909 1.00 64.81 74 ASN A O 1
ATOM 580 N N . ASN A 1 75 ? -7.154 5.864 16.538 1.00 60.62 75 ASN A N 1
ATOM 581 C CA . ASN A 1 75 ? -7.278 5.357 17.912 1.00 60.62 75 ASN A CA 1
ATOM 582 C C . ASN A 1 75 ? -5.975 5.423 18.738 1.00 60.62 75 ASN A C 1
ATOM 584 O O . ASN A 1 75 ? -5.867 4.767 19.772 1.00 60.62 75 ASN A O 1
ATOM 588 N N . GLY A 1 76 ? -4.971 6.177 18.283 1.00 59.56 76 GLY A N 1
ATOM 589 C CA . GLY A 1 76 ? -3.680 6.311 18.971 1.00 59.56 76 GLY A CA 1
ATOM 590 C C . GLY A 1 76 ? -2.672 5.195 18.674 1.00 59.56 76 GLY A C 1
ATOM 591 O O . GLY A 1 76 ? -1.510 5.320 19.061 1.00 59.56 76 GLY A O 1
ATOM 592 N N . SER A 1 77 ? -3.063 4.149 17.938 1.00 71.38 77 SER A N 1
ATOM 593 C CA . SER A 1 77 ? -2.116 3.178 17.383 1.00 71.38 77 SER A CA 1
ATOM 594 C C . SER A 1 77 ? -1.487 3.740 16.115 1.00 71.38 77 SER A C 1
ATOM 596 O O . SER A 1 77 ? -2.185 4.128 15.184 1.00 71.38 77 SER A O 1
ATOM 598 N N . ARG A 1 78 ? -0.155 3.781 16.062 1.00 79.94 78 ARG A N 1
ATOM 599 C CA . ARG A 1 78 ? 0.581 4.259 14.892 1.00 79.94 78 ARG A CA 1
ATOM 600 C C . ARG A 1 78 ? 1.578 3.201 14.449 1.00 79.94 78 ARG A C 1
ATOM 602 O O . ARG A 1 78 ? 2.469 2.837 15.210 1.00 79.94 78 ARG A O 1
ATOM 609 N N . ALA A 1 79 ? 1.454 2.758 13.205 1.00 84.19 79 ALA A N 1
ATOM 610 C CA . ALA A 1 79 ? 2.461 1.962 12.531 1.00 84.19 79 ALA A CA 1
ATOM 611 C C . ALA A 1 79 ? 3.791 2.742 12.512 1.00 84.19 79 ALA A C 1
ATOM 613 O O . ALA A 1 79 ? 3.828 3.869 11.986 1.00 84.19 79 ALA A O 1
ATOM 614 N N . PRO A 1 80 ? 4.874 2.188 13.085 1.00 88.69 80 PRO A N 1
ATOM 615 C CA . PRO A 1 80 ? 6.188 2.806 13.020 1.00 88.69 80 PRO A CA 1
ATOM 616 C C . PRO A 1 80 ? 6.676 2.808 11.570 1.00 88.69 80 PRO A C 1
ATOM 618 O O . PRO A 1 80 ? 6.519 1.832 10.840 1.00 88.69 80 PRO A O 1
ATOM 621 N N . PHE A 1 81 ? 7.265 3.914 11.127 1.00 93.12 81 PHE A N 1
ATOM 622 C CA . PHE A 1 81 ? 7.863 3.990 9.797 1.00 93.12 81 PHE A CA 1
ATOM 623 C C . PHE A 1 81 ? 9.001 4.999 9.763 1.00 93.12 81 PHE A C 1
ATOM 625 O O . PHE A 1 81 ? 8.999 6.000 10.484 1.00 93.12 81 PHE A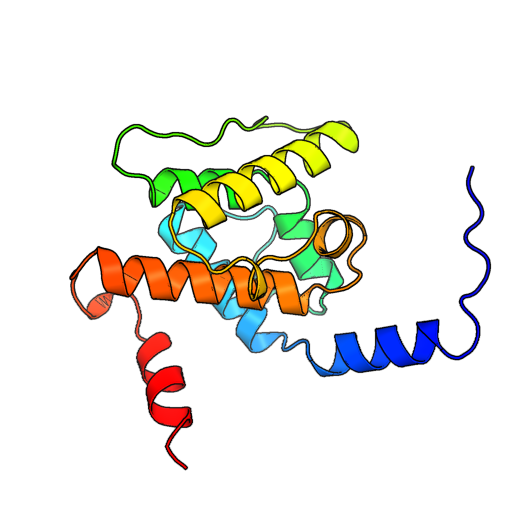 O 1
ATOM 632 N N . ASN A 1 82 ? 9.955 4.758 8.873 1.00 91.38 82 ASN A N 1
ATOM 633 C CA . ASN A 1 82 ? 11.015 5.695 8.568 1.00 91.38 82 ASN A CA 1
ATOM 634 C C . ASN A 1 82 ? 10.528 6.693 7.499 1.00 91.38 82 ASN A C 1
ATOM 636 O O . ASN A 1 82 ? 10.218 6.270 6.384 1.00 91.38 82 ASN A O 1
ATOM 640 N N . PRO A 1 83 ? 10.466 8.007 7.787 1.00 88.12 83 PRO A N 1
ATOM 641 C CA . PRO A 1 83 ? 9.937 9.007 6.858 1.00 88.12 83 PRO A CA 1
ATOM 642 C C . PRO A 1 83 ? 10.851 9.314 5.667 1.00 88.12 83 PRO A C 1
ATOM 644 O O . PRO A 1 83 ? 10.387 9.922 4.704 1.00 88.12 83 PRO A O 1
ATOM 647 N N . LYS A 1 84 ? 12.140 8.953 5.729 1.00 89.44 84 LYS A N 1
ATOM 648 C CA . LYS A 1 84 ? 13.116 9.172 4.647 1.00 89.44 84 LYS A CA 1
ATOM 649 C C . LYS A 1 84 ? 13.977 7.916 4.456 1.00 89.44 84 LYS A C 1
ATOM 651 O O . LYS A 1 84 ? 15.168 7.944 4.786 1.00 89.44 84 LYS A O 1
ATOM 656 N N . PRO A 1 85 ? 13.396 6.805 3.970 1.00 89.38 85 PRO A N 1
ATOM 657 C CA . PRO A 1 85 ? 14.122 5.554 3.827 1.00 89.38 85 PRO A CA 1
ATOM 658 C C . PRO A 1 85 ? 15.141 5.665 2.685 1.00 89.38 85 PRO A C 1
ATOM 660 O O . PRO A 1 85 ? 14.791 5.894 1.532 1.00 89.38 85 PRO A O 1
ATOM 663 N N . LYS A 1 86 ? 16.430 5.508 3.002 1.00 88.50 86 LYS A N 1
ATOM 664 C CA . LYS A 1 86 ? 17.515 5.546 1.998 1.00 88.50 86 LYS A CA 1
ATOM 665 C C . LYS A 1 86 ? 17.963 4.155 1.573 1.00 88.50 86 LYS A C 1
ATOM 667 O O . LYS A 1 86 ? 18.385 3.953 0.440 1.00 88.50 86 LYS A O 1
ATOM 672 N N . MET A 1 87 ? 17.887 3.204 2.499 1.00 92.88 87 MET A N 1
ATOM 673 C CA . MET A 1 87 ? 18.396 1.853 2.300 1.00 92.88 87 MET A CA 1
ATOM 674 C C . MET A 1 87 ? 17.264 0.897 1.900 1.00 92.88 87 MET A C 1
ATOM 676 O O . MET A 1 87 ? 16.160 1.029 2.431 1.00 92.88 87 MET A O 1
ATOM 680 N N . PRO A 1 88 ? 17.529 -0.108 1.042 1.00 90.62 88 PRO A N 1
ATOM 681 C CA . PRO A 1 88 ? 16.556 -1.133 0.655 1.00 90.62 88 PRO A CA 1
ATOM 682 C C . PRO A 1 88 ? 15.781 -1.744 1.826 1.00 90.62 88 PRO A C 1
ATOM 684 O O . PRO A 1 88 ? 14.556 -1.802 1.786 1.00 90.62 88 PRO A O 1
ATOM 687 N N . PHE A 1 89 ? 16.484 -2.113 2.901 1.00 92.31 89 PHE A N 1
ATOM 688 C CA . PHE A 1 89 ? 15.864 -2.719 4.079 1.00 92.31 89 PHE A CA 1
ATOM 689 C C . PHE A 1 89 ? 14.878 -1.777 4.786 1.00 92.31 89 PHE A C 1
ATOM 691 O O . PHE A 1 89 ? 13.864 -2.241 5.281 1.00 92.31 89 PHE A O 1
ATOM 698 N N . GLN A 1 90 ? 15.121 -0.459 4.780 1.00 92.81 90 GLN A N 1
ATOM 699 C CA . GLN A 1 90 ? 14.227 0.529 5.404 1.00 92.81 90 GLN A CA 1
ATOM 700 C C . GLN A 1 90 ? 12.925 0.675 4.612 1.00 92.81 90 GLN A C 1
ATOM 702 O O . GLN A 1 90 ? 11.853 0.813 5.193 1.00 92.81 90 GLN A O 1
ATOM 707 N N . LYS A 1 91 ? 13.011 0.627 3.275 1.00 93.19 91 LYS A N 1
ATOM 708 C CA . LYS A 1 91 ? 11.828 0.634 2.404 1.00 93.19 91 LYS A CA 1
ATOM 709 C C . LYS A 1 91 ? 10.994 -0.633 2.623 1.00 93.19 91 LYS A C 1
ATOM 711 O O . LYS A 1 91 ? 9.784 -0.553 2.806 1.00 93.19 91 LYS A O 1
ATOM 716 N N . MET A 1 92 ? 11.653 -1.792 2.664 1.00 93.75 92 MET A N 1
ATOM 717 C CA . MET A 1 92 ? 11.006 -3.080 2.930 1.00 93.75 92 MET A CA 1
ATOM 718 C C . MET A 1 92 ? 10.366 -3.148 4.324 1.00 93.75 92 MET A C 1
ATOM 720 O O . MET A 1 92 ? 9.253 -3.652 4.453 1.00 93.75 92 MET A O 1
ATOM 724 N N . GLU A 1 93 ? 11.038 -2.616 5.346 1.00 94.94 93 GLU A N 1
ATOM 725 C CA . GLU A 1 93 ? 10.523 -2.535 6.717 1.00 94.94 93 GLU A CA 1
ATOM 726 C C . GLU A 1 93 ? 9.264 -1.667 6.792 1.00 94.94 93 GLU A C 1
ATOM 728 O O . GLU A 1 93 ? 8.263 -2.102 7.351 1.00 94.94 93 GLU A O 1
ATOM 733 N N . ASN A 1 94 ? 9.255 -0.494 6.146 1.00 94.94 94 ASN A N 1
ATOM 734 C CA . ASN A 1 94 ? 8.051 0.337 6.059 1.00 94.94 94 ASN A CA 1
ATOM 735 C C . ASN A 1 94 ? 6.870 -0.440 5.456 1.00 94.94 94 ASN A C 1
ATOM 737 O O . ASN A 1 94 ? 5.778 -0.444 6.017 1.00 94.94 94 ASN A O 1
ATOM 741 N N . ILE A 1 95 ? 7.087 -1.126 4.330 1.00 95.25 95 ILE A N 1
ATOM 742 C CA . ILE A 1 95 ? 6.037 -1.924 3.683 1.00 95.25 95 ILE A CA 1
ATOM 743 C C . ILE A 1 95 ? 5.539 -3.032 4.625 1.00 95.25 95 ILE A C 1
ATOM 745 O O . ILE A 1 95 ? 4.332 -3.225 4.749 1.00 95.25 95 ILE A O 1
ATOM 749 N N . SER A 1 96 ? 6.445 -3.718 5.328 1.00 94.81 96 SER A N 1
ATOM 750 C CA . SER A 1 96 ? 6.082 -4.748 6.309 1.00 94.81 96 SER A CA 1
ATOM 751 C C . SER A 1 96 ? 5.221 -4.182 7.442 1.00 94.81 96 SER A C 1
ATOM 753 O O . SER A 1 96 ? 4.154 -4.722 7.727 1.00 94.81 96 SER A O 1
ATOM 755 N N . ASN A 1 97 ? 5.625 -3.050 8.023 1.00 94.56 97 ASN A N 1
ATOM 756 C CA . ASN A 1 97 ? 4.892 -2.402 9.112 1.00 94.56 97 ASN A CA 1
ATOM 757 C C . ASN A 1 97 ? 3.491 -1.955 8.667 1.00 94.56 97 ASN A C 1
ATOM 759 O O . ASN A 1 97 ? 2.531 -2.046 9.432 1.00 94.56 97 ASN A O 1
ATOM 763 N N . PHE A 1 98 ? 3.352 -1.491 7.420 1.00 95.06 98 PHE A N 1
ATOM 764 C CA . PHE A 1 98 ? 2.046 -1.200 6.831 1.00 95.06 98 PHE A CA 1
ATOM 765 C C . PHE A 1 98 ? 1.163 -2.451 6.746 1.00 95.06 98 PHE A C 1
ATOM 767 O O . PHE A 1 98 ? -0.011 -2.383 7.108 1.00 95.06 98 PHE A O 1
ATOM 774 N N . LEU A 1 99 ? 1.706 -3.585 6.294 1.00 94.44 99 LEU A N 1
ATOM 775 C CA . LEU A 1 99 ? 0.953 -4.837 6.171 1.00 94.44 99 LEU A CA 1
ATOM 776 C C . LEU A 1 99 ? 0.484 -5.352 7.535 1.00 94.44 99 LEU A C 1
ATOM 778 O O . LEU A 1 99 ? -0.668 -5.764 7.667 1.00 94.44 99 LEU A O 1
ATOM 782 N N . GLU A 1 100 ? 1.338 -5.295 8.557 1.00 92.88 100 GLU A N 1
ATOM 783 C CA . GLU A 1 100 ? 0.958 -5.653 9.930 1.00 92.88 100 GLU A CA 1
ATOM 784 C C . GLU A 1 100 ? -0.158 -4.749 10.459 1.00 92.88 100 GLU A C 1
ATOM 786 O O . GLU A 1 100 ? -1.150 -5.233 11.008 1.00 92.88 100 GLU A O 1
ATOM 791 N N . ALA A 1 101 ? -0.047 -3.442 10.222 1.00 92.00 101 ALA A N 1
ATOM 792 C CA . ALA A 1 101 ? -1.074 -2.486 10.608 1.00 92.00 101 ALA A CA 1
ATOM 793 C C . ALA A 1 101 ? -2.395 -2.701 9.847 1.00 92.00 101 ALA A C 1
ATOM 795 O O . ALA A 1 101 ? -3.458 -2.579 10.447 1.00 92.00 101 ALA A O 1
ATOM 796 N N . CYS A 1 102 ? -2.356 -3.082 8.566 1.00 91.56 102 CYS A N 1
ATOM 797 C CA . CYS A 1 102 ? -3.557 -3.420 7.794 1.00 91.56 102 CYS A CA 1
ATOM 798 C C . CYS A 1 102 ? -4.275 -4.652 8.345 1.00 91.56 102 CYS A C 1
ATOM 800 O O . CYS A 1 102 ? -5.501 -4.643 8.463 1.00 91.56 102 CYS A O 1
ATOM 802 N N . LYS A 1 103 ? -3.525 -5.694 8.726 1.00 91.06 103 LYS A N 1
ATOM 803 C CA . LYS A 1 103 ? -4.099 -6.886 9.367 1.00 91.06 103 LYS A CA 1
ATOM 804 C C . LYS A 1 103 ? -4.754 -6.529 10.699 1.00 91.06 103 LYS A C 1
ATOM 806 O O . LYS A 1 103 ? -5.884 -6.933 10.949 1.00 91.06 103 LYS A O 1
ATOM 811 N N . ALA A 1 104 ? -4.078 -5.725 11.521 1.00 88.75 104 ALA A N 1
ATOM 812 C CA . ALA A 1 104 ? -4.625 -5.241 12.789 1.00 88.75 104 ALA A CA 1
ATOM 813 C C . ALA A 1 104 ? -5.860 -4.341 12.599 1.00 88.75 104 ALA A C 1
ATOM 815 O O . ALA A 1 104 ? -6.745 -4.320 13.450 1.00 88.75 104 ALA A O 1
ATOM 816 N N . TYR A 1 105 ? -5.927 -3.618 11.479 1.00 87.06 105 TYR A N 1
ATOM 817 C CA . TYR A 1 105 ? -7.061 -2.775 11.110 1.00 87.06 105 TYR A CA 1
ATOM 818 C C . TYR A 1 105 ? -8.284 -3.581 10.634 1.00 87.06 105 TYR A C 1
ATOM 820 O O . TYR A 1 105 ? -9.401 -3.079 10.698 1.00 87.06 105 TYR A O 1
ATOM 828 N N . GLY A 1 106 ? -8.101 -4.836 10.208 1.00 87.44 106 GLY A N 1
ATOM 829 C CA . GLY A 1 106 ? -9.189 -5.732 9.796 1.00 87.44 106 GLY A CA 1
ATOM 830 C C . GLY A 1 106 ? -9.172 -6.131 8.320 1.00 87.44 106 GLY A C 1
ATOM 831 O O . GLY A 1 106 ? -10.116 -6.765 7.851 1.00 87.44 106 GLY A O 1
ATOM 832 N N . VAL A 1 107 ? -8.114 -5.796 7.574 1.00 90.06 1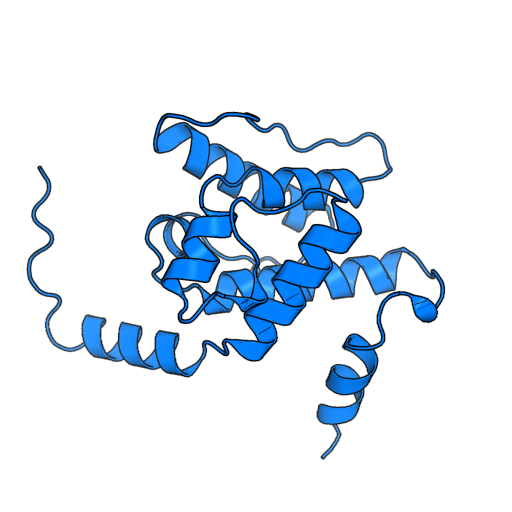07 VAL A N 1
ATOM 833 C CA . VAL A 1 107 ? -7.931 -6.307 6.209 1.00 90.06 107 VAL A CA 1
ATOM 834 C C . VAL A 1 107 ? -7.613 -7.801 6.270 1.00 90.06 107 VAL A C 1
ATOM 836 O O . VAL A 1 107 ? -6.727 -8.231 7.011 1.00 90.06 107 VAL A O 1
ATOM 839 N N . ALA A 1 108 ? -8.332 -8.599 5.480 1.00 89.00 108 ALA A N 1
ATOM 840 C CA . ALA A 1 108 ? -8.120 -10.037 5.418 1.00 89.00 108 ALA A CA 1
ATOM 841 C C . ALA A 1 108 ? -6.715 -10.363 4.889 1.00 89.00 108 ALA A C 1
ATOM 843 O O . ALA A 1 108 ? -6.272 -9.807 3.887 1.00 89.00 108 ALA A O 1
ATOM 844 N N . GLU A 1 109 ? -6.032 -11.322 5.520 1.00 89.19 109 GLU A N 1
ATOM 845 C CA . GLU A 1 109 ? -4.660 -11.689 5.148 1.00 89.19 109 GLU A CA 1
ATOM 846 C C . GLU A 1 109 ? -4.538 -12.163 3.691 1.00 89.19 109 GLU A C 1
ATOM 848 O O . GLU A 1 109 ? -3.524 -11.902 3.051 1.00 89.19 109 GLU A O 1
ATOM 853 N N . ILE A 1 110 ? -5.586 -12.790 3.144 1.00 88.69 110 ILE A N 1
ATOM 854 C CA . ILE A 1 110 ? -5.637 -13.218 1.738 1.00 88.69 110 ILE A CA 1
ATOM 855 C C . ILE A 1 110 ? -5.576 -12.045 0.747 1.00 88.69 110 ILE A C 1
ATOM 857 O O . ILE A 1 110 ? -5.083 -12.214 -0.366 1.00 88.69 110 ILE A O 1
ATOM 861 N N . SER A 1 111 ? -6.054 -10.870 1.161 1.00 89.00 111 SER A N 1
ATOM 862 C CA . SER A 1 111 ? -6.052 -9.639 0.367 1.00 89.00 111 SER A CA 1
ATOM 863 C C . SER A 1 111 ? -4.780 -8.817 0.582 1.00 89.00 111 SER A C 1
ATOM 865 O O . SER A 1 111 ? -4.540 -7.860 -0.149 1.00 89.00 111 SER A O 1
ATOM 867 N N . CYS A 1 112 ? -3.955 -9.171 1.573 1.00 91.94 112 CYS A N 1
ATOM 868 C CA . CYS A 1 112 ? -2.664 -8.536 1.799 1.00 91.94 112 CYS A CA 1
ATOM 869 C C . CYS A 1 112 ? -1.628 -9.034 0.781 1.00 91.94 112 CYS A C 1
ATOM 871 O O . CYS A 1 112 ? -1.553 -10.217 0.449 1.00 91.94 112 CYS A O 1
ATOM 873 N N . PHE A 1 113 ? -0.773 -8.124 0.319 1.00 94.50 113 PHE A N 1
ATOM 874 C CA . PHE A 1 113 ? 0.363 -8.456 -0.542 1.00 94.50 113 PHE A CA 1
ATOM 875 C C . PHE A 1 113 ? 1.628 -8.743 0.281 1.00 94.50 113 PHE A C 1
ATOM 877 O O . PHE A 1 113 ? 1.660 -8.542 1.495 1.00 94.50 113 PHE A O 1
ATOM 884 N N . GLN A 1 114 ? 2.693 -9.207 -0.375 1.00 93.25 114 GLN A N 1
ATOM 885 C CA . GLN A 1 114 ? 4.003 -9.413 0.247 1.00 93.25 114 GLN A CA 1
ATOM 886 C C . GLN A 1 114 ? 4.966 -8.277 -0.100 1.00 93.25 114 GLN A C 1
ATOM 888 O O . GLN A 1 114 ? 4.924 -7.727 -1.193 1.00 93.25 114 GLN A O 1
ATOM 893 N N . THR A 1 115 ? 5.928 -7.968 0.769 1.00 93.56 115 THR A N 1
ATOM 894 C CA . THR A 1 115 ? 6.894 -6.875 0.540 1.00 93.56 115 THR A CA 1
ATOM 895 C C . THR A 1 115 ? 7.603 -6.939 -0.819 1.00 93.56 115 THR A C 1
ATOM 897 O O . THR A 1 115 ? 7.813 -5.908 -1.459 1.00 93.56 115 THR A O 1
ATOM 900 N N . VAL A 1 116 ? 7.929 -8.145 -1.294 1.00 91.06 116 VAL A N 1
ATOM 901 C CA . VAL A 1 116 ? 8.556 -8.374 -2.608 1.00 91.06 116 VAL A CA 1
ATOM 902 C C . VAL A 1 116 ? 7.638 -8.020 -3.783 1.00 91.06 116 VAL A C 1
ATOM 904 O O . VAL A 1 116 ? 8.125 -7.582 -4.823 1.00 91.06 116 VAL A O 1
ATOM 907 N N . ASP A 1 117 ? 6.320 -8.134 -3.609 1.00 91.19 117 ASP A N 1
ATOM 908 C CA . ASP A 1 117 ? 5.331 -7.857 -4.653 1.00 91.19 117 ASP A CA 1
ATOM 909 C C . ASP A 1 117 ? 5.362 -6.398 -5.087 1.00 91.19 117 ASP A C 1
ATOM 911 O O . ASP A 1 117 ? 5.266 -6.116 -6.283 1.00 91.19 117 ASP A O 1
ATOM 915 N N . LEU A 1 118 ? 5.554 -5.500 -4.118 1.00 92.06 118 LEU A N 1
ATOM 916 C CA . LEU A 1 118 ? 5.702 -4.067 -4.337 1.00 92.06 118 LEU A CA 1
ATOM 917 C C . LEU A 1 118 ? 7.160 -3.680 -4.607 1.00 92.06 118 LEU A C 1
ATOM 919 O O . LEU A 1 118 ? 7.449 -3.001 -5.589 1.00 92.06 118 LEU A O 1
ATOM 923 N N . TYR A 1 119 ? 8.100 -4.119 -3.764 1.00 91.38 119 TYR A N 1
ATOM 924 C CA . TYR A 1 119 ? 9.489 -3.662 -3.851 1.00 91.38 119 TYR A CA 1
ATOM 925 C C . TYR A 1 119 ? 10.176 -4.085 -5.159 1.00 91.38 119 TYR A C 1
ATOM 927 O O . TYR A 1 119 ? 10.888 -3.287 -5.778 1.00 91.38 119 TYR A O 1
ATOM 935 N N . GLU A 1 120 ? 9.947 -5.323 -5.600 1.00 89.31 120 GLU A N 1
ATOM 936 C CA . GLU A 1 120 ? 10.466 -5.852 -6.866 1.00 89.31 120 GLU A CA 1
ATOM 937 C C . GLU A 1 120 ? 9.447 -5.771 -8.012 1.00 89.31 120 GLU A C 1
ATOM 939 O O . GLU A 1 120 ? 9.727 -6.259 -9.107 1.00 89.31 120 GLU A O 1
ATOM 944 N N . ASN A 1 121 ? 8.279 -5.160 -7.776 1.00 87.88 121 ASN A N 1
ATOM 945 C CA . ASN A 1 121 ? 7.194 -5.023 -8.749 1.00 87.88 121 ASN A CA 1
ATOM 946 C C . ASN A 1 121 ? 6.780 -6.366 -9.395 1.00 87.88 121 ASN A C 1
ATOM 948 O O . ASN A 1 121 ? 6.588 -6.471 -10.608 1.00 87.88 121 ASN A O 1
ATOM 952 N N . LYS A 1 122 ? 6.676 -7.430 -8.590 1.00 86.25 122 LYS A N 1
ATOM 953 C CA . LYS A 1 122 ? 6.280 -8.767 -9.074 1.00 86.25 122 LYS A CA 1
ATOM 954 C C . LYS A 1 122 ? 4.770 -8.903 -9.246 1.00 86.25 122 LYS A C 1
ATOM 956 O O . LYS A 1 122 ? 4.314 -9.575 -10.173 1.00 86.25 122 LYS A O 1
ATOM 961 N N . GLN A 1 123 ? 4.000 -8.305 -8.336 1.00 88.06 123 GLN A N 1
ATOM 962 C CA . GLN A 1 123 ? 2.542 -8.456 -8.264 1.00 88.06 123 GLN A CA 1
ATOM 963 C C . GLN A 1 123 ? 1.873 -7.133 -7.861 1.00 88.06 123 GLN A C 1
ATOM 965 O O . GLN A 1 123 ? 1.172 -7.063 -6.855 1.00 88.06 123 GLN A O 1
ATOM 970 N N . CYS A 1 124 ? 2.061 -6.075 -8.658 1.00 89.75 124 CYS A N 1
ATOM 971 C CA . CYS A 1 124 ? 1.498 -4.748 -8.366 1.00 89.75 124 CYS A CA 1
ATOM 972 C C . CYS A 1 124 ? -0.036 -4.757 -8.228 1.00 89.75 124 CYS A C 1
ATOM 974 O O . CYS A 1 124 ? -0.578 -4.080 -7.361 1.00 89.75 124 CYS A O 1
ATOM 976 N N . TYR A 1 125 ? -0.745 -5.596 -8.994 1.00 90.56 125 TYR A N 1
ATOM 977 C CA . TYR A 1 125 ? -2.206 -5.726 -8.883 1.00 90.56 125 TYR A CA 1
ATOM 978 C C . TYR A 1 125 ? -2.670 -6.085 -7.456 1.00 90.56 125 TYR A C 1
ATOM 980 O O . TYR A 1 125 ? -3.658 -5.530 -6.987 1.00 90.56 125 TYR A O 1
ATOM 988 N N . LYS A 1 126 ? -1.920 -6.927 -6.724 1.00 92.38 126 LYS A N 1
ATOM 989 C CA . LYS A 1 126 ? -2.232 -7.275 -5.325 1.00 92.38 126 LYS A CA 1
ATOM 990 C C . LYS A 1 126 ? -2.081 -6.091 -4.380 1.00 92.38 126 LYS A C 1
ATOM 992 O O . LYS A 1 126 ? -2.811 -5.991 -3.401 1.00 92.38 126 LYS A O 1
ATOM 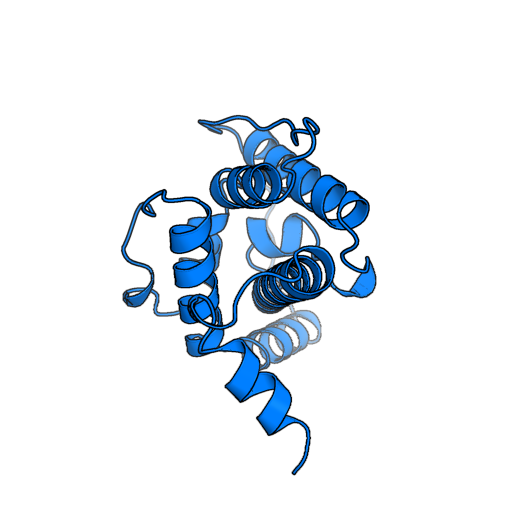997 N N . VAL A 1 127 ? -1.142 -5.189 -4.664 1.00 93.25 127 VAL A N 1
ATOM 998 C CA . VAL A 1 127 ? -0.957 -3.959 -3.881 1.00 93.25 127 VAL A CA 1
ATOM 999 C C . VAL A 1 127 ? -2.201 -3.084 -4.002 1.00 93.25 127 VAL A C 1
ATOM 1001 O O . VAL A 1 127 ? -2.732 -2.621 -2.995 1.00 93.25 127 VAL A O 1
ATOM 1004 N N . ILE A 1 128 ? -2.701 -2.919 -5.228 1.00 93.06 128 ILE A N 1
ATOM 1005 C CA . ILE A 1 128 ? -3.922 -2.155 -5.503 1.00 93.06 128 ILE A CA 1
ATOM 1006 C C . ILE A 1 128 ? -5.140 -2.827 -4.858 1.00 93.06 128 ILE A C 1
ATOM 1008 O O . ILE A 1 128 ? -5.914 -2.160 -4.177 1.00 93.06 128 ILE A O 1
ATOM 1012 N N . GLU A 1 129 ? -5.280 -4.147 -4.979 1.00 91.44 129 GLU A N 1
ATOM 1013 C CA . GLU A 1 129 ? -6.373 -4.904 -4.351 1.00 91.44 129 GLU A CA 1
ATOM 1014 C C . GLU A 1 129 ? -6.368 -4.792 -2.815 1.00 91.44 129 GLU A C 1
ATOM 1016 O O . GLU A 1 129 ? -7.415 -4.582 -2.195 1.00 91.44 129 GLU A O 1
ATOM 1021 N N . CYS A 1 130 ? -5.187 -4.839 -2.195 1.00 93.88 130 CYS A N 1
ATOM 1022 C CA . CYS A 1 130 ? -5.021 -4.629 -0.758 1.00 93.88 130 CYS A CA 1
ATOM 1023 C C . CYS A 1 130 ? -5.465 -3.224 -0.332 1.00 93.88 130 CYS A C 1
ATOM 1025 O O . CYS A 1 130 ? -6.161 -3.074 0.672 1.00 93.88 130 CYS A O 1
ATOM 1027 N N . LEU A 1 131 ? -5.085 -2.190 -1.089 1.00 93.25 131 LEU A N 1
ATOM 1028 C CA . LEU A 1 131 ? -5.475 -0.806 -0.804 1.00 93.25 131 LEU A CA 1
ATOM 1029 C C . LEU A 1 131 ? -6.984 -0.592 -0.953 1.00 93.25 131 LEU A C 1
ATOM 1031 O O . LEU A 1 131 ? -7.590 0.093 -0.131 1.00 93.25 131 LEU A O 1
ATOM 1035 N N . ARG A 1 132 ? -7.614 -1.227 -1.943 1.00 91.06 132 ARG A N 1
ATOM 1036 C CA . ARG A 1 132 ? -9.078 -1.205 -2.096 1.00 91.06 132 ARG A CA 1
ATOM 1037 C C . ARG A 1 132 ? -9.780 -1.913 -0.952 1.00 91.06 132 ARG A C 1
ATOM 1039 O O . ARG A 1 132 ? -10.763 -1.397 -0.430 1.00 91.06 132 ARG A O 1
ATOM 1046 N N . SER A 1 133 ? -9.255 -3.064 -0.541 1.00 91.06 133 SER A N 1
ATOM 1047 C CA . SER A 1 133 ? -9.770 -3.803 0.613 1.00 91.06 133 SER A CA 1
ATOM 1048 C C . SER A 1 133 ? -9.678 -2.953 1.881 1.00 91.06 133 SER A C 1
ATOM 1050 O O . SER A 1 133 ? -10.636 -2.880 2.644 1.00 91.06 133 SER A O 1
ATOM 1052 N N . LEU A 1 134 ? -8.571 -2.228 2.066 1.00 91.00 134 LEU A N 1
ATOM 1053 C CA . LEU A 1 134 ? -8.412 -1.273 3.161 1.00 91.00 134 LEU A CA 1
ATOM 1054 C C . LEU A 1 134 ? -9.447 -0.137 3.101 1.00 91.00 134 LEU A C 1
ATOM 1056 O O . LEU A 1 134 ? -10.063 0.176 4.119 1.00 91.00 134 LEU A O 1
ATOM 1060 N N . ALA A 1 135 ? -9.680 0.447 1.921 1.00 89.25 135 ALA A N 1
ATOM 1061 C CA . ALA A 1 135 ? -10.706 1.474 1.726 1.00 89.25 135 ALA A CA 1
ATOM 1062 C C . ALA A 1 135 ? -12.120 0.954 2.048 1.00 89.25 135 ALA A C 1
ATOM 1064 O O . ALA A 1 135 ? -12.903 1.645 2.701 1.00 89.25 135 ALA A O 1
ATOM 1065 N N . ALA A 1 136 ? -12.434 -0.279 1.643 1.00 87.62 136 ALA A N 1
ATOM 1066 C CA . ALA A 1 136 ? -13.711 -0.923 1.935 1.00 87.62 136 ALA A CA 1
ATOM 1067 C C . ALA A 1 136 ? -13.905 -1.162 3.442 1.00 87.62 136 ALA A C 1
ATOM 1069 O O . ALA A 1 136 ? -14.964 -0.844 3.982 1.00 87.62 136 ALA A O 1
ATOM 1070 N N . VAL A 1 137 ? -12.877 -1.656 4.142 1.00 87.44 137 VAL A N 1
ATOM 1071 C CA . VAL A 1 137 ? -12.922 -1.839 5.604 1.00 87.44 137 VAL A CA 1
ATOM 1072 C C . VAL A 1 137 ? -13.124 -0.497 6.313 1.00 87.44 137 VAL A C 1
ATOM 1074 O O . VAL A 1 137 ? -13.982 -0.394 7.189 1.00 87.44 137 VAL A O 1
ATOM 1077 N N . GLN A 1 138 ? -12.419 0.556 5.886 1.00 84.81 138 GLN A N 1
ATOM 1078 C CA . GLN A 1 138 ? -12.584 1.907 6.432 1.00 84.81 138 GLN A CA 1
ATOM 1079 C C . GLN A 1 138 ? -14.022 2.421 6.302 1.00 84.81 138 GLN A C 1
ATOM 1081 O O . GLN A 1 138 ? -14.534 3.024 7.251 1.00 84.81 138 GLN A O 1
ATOM 1086 N N . LEU A 1 139 ? -14.681 2.179 5.164 1.00 80.56 139 LEU A N 1
ATOM 1087 C CA . LEU A 1 139 ? -16.087 2.543 4.978 1.00 80.56 139 LEU A CA 1
ATOM 1088 C C . LEU A 1 139 ? -17.009 1.815 5.955 1.00 80.56 139 LEU A C 1
ATOM 1090 O O . LEU A 1 139 ? -17.849 2.447 6.594 1.00 80.56 139 LEU A O 1
ATOM 1094 N N . ILE A 1 140 ? -16.831 0.500 6.084 1.00 82.12 140 ILE A N 1
ATOM 1095 C CA . ILE A 1 140 ? -17.648 -0.337 6.968 1.00 82.12 140 ILE A CA 1
ATOM 1096 C C . ILE A 1 140 ? -17.488 0.114 8.426 1.00 82.12 140 ILE A C 1
ATOM 1098 O O . ILE A 1 140 ? -18.470 0.182 9.162 1.00 82.12 140 ILE A O 1
ATOM 1102 N N . MET A 1 141 ? -16.265 0.456 8.841 1.00 73.62 141 MET A N 1
ATOM 1103 C CA . MET A 1 141 ? -15.962 0.848 10.219 1.00 73.62 141 MET A CA 1
ATOM 1104 C C . MET A 1 141 ? -16.401 2.272 10.574 1.00 73.62 141 MET A C 1
ATOM 1106 O O . MET A 1 141 ? -16.723 2.529 11.732 1.00 73.62 141 MET A O 1
ATOM 1110 N N . SER A 1 142 ? -16.389 3.208 9.621 1.00 67.75 142 SER A N 1
ATOM 1111 C CA . SER A 1 142 ? -16.553 4.635 9.940 1.00 67.75 142 SER A CA 1
ATOM 1112 C C . SER A 1 142 ? -17.991 5.135 9.906 1.00 67.75 142 SER A C 1
ATOM 1114 O O . SER A 1 142 ? -18.241 6.216 10.428 1.00 67.75 142 SER A O 1
ATOM 1116 N N . GLY A 1 143 ? -18.927 4.407 9.286 1.00 61.25 143 GLY A N 1
ATOM 1117 C CA . GLY A 1 143 ? -20.328 4.841 9.165 1.00 61.25 143 GLY A CA 1
ATOM 1118 C C . GLY A 1 143 ? -20.511 6.274 8.625 1.00 61.25 143 GLY A C 1
ATOM 1119 O O . GLY A 1 143 ? -21.539 6.889 8.891 1.00 61.25 143 GLY A O 1
ATOM 1120 N N . PHE A 1 144 ? -19.504 6.827 7.934 1.00 51.22 144 PHE A N 1
ATOM 1121 C CA . PHE A 1 144 ? -19.361 8.252 7.621 1.00 51.22 144 PHE A CA 1
ATOM 1122 C C . PHE A 1 144 ? -19.743 8.538 6.164 1.00 51.22 144 PHE A C 1
ATOM 1124 O O . PHE A 1 144 ? -19.573 7.688 5.290 1.00 51.22 144 PHE A O 1
ATOM 1131 N N . GLU A 1 145 ? -20.284 9.734 5.936 1.00 43.22 145 GLU A N 1
ATOM 1132 C CA . GLU A 1 145 ? -21.138 10.097 4.805 1.00 43.22 145 GLU A CA 1
ATOM 1133 C C . GLU A 1 145 ? -20.555 9.863 3.400 1.00 43.22 145 GLU A C 1
ATOM 1135 O O . GLU A 1 145 ? -19.377 10.075 3.101 1.00 43.22 145 GLU A O 1
ATOM 1140 N N . MET A 1 146 ? -21.484 9.465 2.531 1.00 42.94 146 MET A N 1
ATOM 1141 C CA . MET A 1 146 ? -21.388 8.991 1.148 1.00 42.94 146 MET A CA 1
ATOM 1142 C C . MET A 1 146 ? -20.688 9.948 0.156 1.00 42.94 146 MET A C 1
ATOM 1144 O O . MET A 1 146 ? -20.480 9.580 -0.998 1.00 42.94 146 MET A O 1
ATOM 1148 N N . GLU A 1 147 ? -20.301 11.156 0.573 1.00 44.50 147 GLU A N 1
ATOM 1149 C CA . GLU A 1 147 ? -19.814 12.213 -0.327 1.00 44.50 147 GLU A CA 1
ATOM 1150 C C . GLU A 1 147 ? -18.333 12.100 -0.716 1.00 44.50 147 GLU A C 1
ATOM 1152 O O . GLU A 1 147 ? -17.918 12.659 -1.728 1.00 44.50 147 GLU A O 1
ATOM 1157 N N . SER A 1 148 ? -17.518 11.358 0.039 1.00 46.84 148 SER A N 1
ATOM 1158 C CA . SER A 1 148 ? -16.071 11.267 -0.234 1.00 46.84 148 SER A CA 1
ATOM 1159 C C . SER A 1 148 ? -15.677 10.148 -1.205 1.00 46.84 148 SER A C 1
ATOM 1161 O O . SER A 1 148 ? -14.526 10.092 -1.642 1.00 46.84 148 SER A O 1
ATOM 1163 N N . ILE A 1 149 ? -16.606 9.255 -1.569 1.00 54.53 149 ILE A N 1
ATOM 1164 C CA . ILE A 1 149 ? -16.294 8.068 -2.372 1.00 54.53 149 ILE A CA 1
ATOM 1165 C C . ILE A 1 149 ? -17.387 7.787 -3.415 1.00 54.53 149 ILE A C 1
ATOM 1167 O O . ILE A 1 149 ? -18.143 6.821 -3.333 1.00 54.53 149 ILE A O 1
ATOM 1171 N N . ILE A 1 150 ? -17.410 8.601 -4.471 1.00 53.62 150 ILE A N 1
ATOM 1172 C CA . ILE A 1 150 ? -18.238 8.362 -5.668 1.00 53.62 150 ILE A CA 1
ATOM 1173 C C . ILE A 1 150 ? -17.827 7.050 -6.393 1.00 53.62 150 ILE A C 1
ATOM 1175 O O . ILE A 1 150 ? -18.613 6.486 -7.154 1.00 53.62 150 ILE A O 1
ATOM 1179 N N . TRP A 1 151 ? -16.633 6.496 -6.127 1.00 57.56 151 TRP A N 1
ATOM 1180 C CA . TRP A 1 151 ? -16.097 5.324 -6.840 1.00 57.56 151 TRP A CA 1
ATOM 1181 C C . TRP A 1 151 ? -16.515 3.948 -6.273 1.00 57.56 151 TRP A C 1
ATOM 1183 O O . TRP A 1 151 ? -16.692 3.012 -7.054 1.00 57.56 151 TRP A O 1
ATOM 1193 N N . LEU A 1 152 ? -16.761 3.790 -4.960 1.00 52.72 152 LEU A N 1
ATOM 1194 C CA . LEU A 1 152 ? -17.162 2.475 -4.405 1.00 52.72 152 LEU A CA 1
ATOM 1195 C C . LEU A 1 152 ? -18.595 2.079 -4.784 1.00 52.72 152 LEU A C 1
ATOM 1197 O O . LEU A 1 152 ? -18.877 0.890 -4.922 1.00 52.72 152 LEU A O 1
ATOM 1201 N N . TRP A 1 153 ? -19.473 3.049 -5.060 1.00 51.06 153 TRP A N 1
ATOM 1202 C CA . TRP A 1 153 ? -20.813 2.771 -5.587 1.00 51.06 153 TRP A CA 1
ATOM 1203 C C . TRP A 1 153 ? -20.774 2.154 -6.990 1.00 51.06 153 TRP A C 1
ATOM 1205 O O . TRP A 1 153 ? -21.523 1.218 -7.262 1.00 51.06 153 TRP A O 1
ATOM 1215 N N . LYS A 1 154 ? -19.863 2.587 -7.872 1.00 52.69 154 LYS A N 1
ATOM 1216 C CA . LYS A 1 154 ? -19.721 1.973 -9.204 1.00 52.69 154 LYS A CA 1
ATOM 1217 C C . LYS A 1 154 ? -19.256 0.518 -9.133 1.00 52.69 154 LYS A C 1
ATOM 1219 O O . LYS A 1 154 ? -19.717 -0.299 -9.927 1.00 52.69 154 LYS A O 1
ATOM 1224 N N . LEU A 1 155 ? -18.392 0.183 -8.174 1.00 45.81 155 LEU A N 1
ATOM 1225 C CA . LEU A 1 155 ? -17.890 -1.181 -8.011 1.00 45.81 155 LEU A CA 1
ATOM 1226 C C . LEU A 1 155 ? -18.923 -2.119 -7.374 1.00 45.81 155 LEU A C 1
ATOM 1228 O O . LEU A 1 155 ? -19.092 -3.239 -7.846 1.00 45.81 155 LEU A O 1
ATOM 1232 N N . ALA A 1 156 ? -19.653 -1.649 -6.357 1.00 46.75 156 ALA A N 1
ATOM 1233 C CA . ALA A 1 156 ? -20.737 -2.416 -5.741 1.00 46.75 156 ALA A CA 1
ATOM 1234 C C . ALA A 1 156 ? -21.876 -2.702 -6.738 1.00 46.75 156 ALA A C 1
ATOM 1236 O O . ALA A 1 156 ? -22.417 -3.801 -6.746 1.00 46.75 156 ALA A O 1
ATOM 1237 N N . THR A 1 157 ? -22.172 -1.757 -7.638 1.00 46.69 157 THR A N 1
ATOM 1238 C CA . THR A 1 157 ? -23.228 -1.914 -8.659 1.00 46.69 157 THR A CA 1
ATOM 1239 C C . THR A 1 157 ? -22.778 -2.750 -9.870 1.00 46.69 157 THR A C 1
ATOM 1241 O O . THR A 1 157 ? -23.609 -3.251 -10.618 1.00 46.69 157 THR A O 1
ATOM 1244 N N . SER A 1 158 ? -21.468 -2.947 -10.074 1.00 42.81 158 SER A N 1
ATOM 1245 C CA . SER A 1 158 ? -20.938 -3.758 -11.189 1.00 42.81 158 SER A CA 1
ATOM 1246 C C . SER A 1 158 ? -20.840 -5.258 -10.874 1.00 42.81 158 SER A C 1
ATOM 1248 O O . SER A 1 158 ? -20.401 -6.024 -11.725 1.00 42.81 158 SER A O 1
ATOM 1250 N N . CYS A 1 159 ? -21.237 -5.690 -9.671 1.00 42.81 159 CYS A N 1
ATOM 1251 C CA . CYS A 1 159 ? -21.240 -7.100 -9.260 1.00 42.81 159 CYS A CA 1
ATOM 1252 C C . CYS A 1 159 ? -22.635 -7.762 -9.355 1.00 42.81 159 CYS A C 1
ATOM 1254 O O . CYS A 1 159 ? -22.818 -8.870 -8.857 1.00 42.81 159 CYS A O 1
ATOM 1256 N N . GLU A 1 160 ? -23.619 -7.095 -9.978 1.00 43.25 160 GLU A N 1
ATOM 1257 C CA . GLU A 1 160 ? -24.998 -7.596 -10.149 1.00 43.25 160 GLU A CA 1
ATOM 1258 C C . GLU A 1 160 ? -25.443 -7.773 -11.619 1.00 43.25 160 GLU A C 1
ATOM 1260 O O . GLU A 1 160 ? -26.642 -7.824 -11.891 1.00 43.25 160 GLU A O 1
ATOM 1265 N N . ILE A 1 161 ? -24.522 -7.910 -12.586 1.00 37.88 161 ILE A N 1
ATOM 1266 C CA . ILE A 1 161 ? -24.882 -8.257 -13.980 1.00 37.88 161 ILE A CA 1
ATOM 1267 C C . ILE A 1 161 ? -24.029 -9.409 -14.503 1.00 37.88 161 ILE A C 1
ATOM 1269 O O . ILE A 1 161 ? -22.785 -9.294 -14.438 1.00 37.88 161 ILE A O 1
#

pLDDT: mean 80.75, std 15.82, range [36.5, 95.25]

Foldseek 3Di:
DDDPDDDPDPLVVLLVVLQVLDDLVLLLVLVVVLCVLLVDDFPDRSVPDDGLLSSLVSCQQLLSLQSSLQSLCPPPDGQDADNDDDDNVRSLSSLVSSQVSLVVLPQDPVLGDHSCCSNVVRRSSSVSSSSVSSVVSSCVPPVDDPPSPPPVVVVVVVVPD

Organism: Angiostrongylus cantonensis (NCBI:txid6313)

Sequence (161 aa):
MANHGPSYGLSRELEKKNQARFSLDEAIEVLLWVENVTQLPYSCDPTTCQNAADVADLLKDGVHLCKLINRLLNNGSRAPFNPKPKMPFQKMENISNFLEACKAYGVAEISCFQTVDLYENKQCYKVIECLRSLAAVQLIMSGFEMESIIWLWKLATSCEI

Secondary structure (DSSP, 8-state):
--------THHHHHHHHHHHH--HHHHHHHHHHHHHHHT---SS-GGG--SHHHHHHHHHTSHHHHHHHHHH-TTS------SS--SHHHHHHHHHHHHHHHHHHT--GGGPPPHHHHHT-S-HHHHHHHHHHHHHHHHHHH---GGG-HHHHHHHHTT--

InterPro domains:
  IPR001715 Calponin homology domain [PF00307] (28-136)
  IPR001715 Calponin homology domain [PS50021] (24-145)
  IPR001715 Calponin homology domain [SM00033] (26-134)
  IPR003096 Smooth muscle protein/calponin [PR00888] (3-17)
  IPR003096 Smooth muscle protein/calponin [PR00888] (55-70)
  IPR003096 Smooth muscle protein/calponin [PR00888] (90-106)
  IPR003096 Smooth muscle protein/calponin [PR00888] (106-121)
  IPR036872 CH domain superfamily [G3DSA:1.10.418.10] (11-148)
  IPR036872 CH domain superfamily [SSF47576] (1-137)
  IPR050606 Calponin-like [PTHR47385] (1-151)

Radius of gyration: 16.18 Å; chains: 1; bounding box: 51×36×38 Å